Protein AF-A0A562J746-F1 (afdb_monomer_lite)

Foldseek 3Di:
DPCVQQVDPPADPVDRADDEAEAQDPDDDPDDDPRHHYHYHVDVVVVVVVPDDPPPPPPPPDDPDDDDDD

Secondary structure (DSSP, 8-state):
---GGGG-TTS-TT---PPPEEEE-SS------SSS-EEEESSHHHHHHHHS------------------

Sequence (70 aa):
MSNEWQQEPWQPQNKKVFPAVIVITDTRYKIESPYIKFYQVPHIDLLVNRFEPKKTDIQIKNSTLKLKNA

Organism: NCBI:txid665099

Radius of gyration: 21.84 Å; chains: 1; bounding box: 59×30×49 Å

pLDDT: mean 81.42, std 14.19, range [48.09, 94.56]

Structure (mmCIF, N/CA/C/O backbone):
data_AF-A0A562J746-F1
#
_entry.id   AF-A0A562J746-F1
#
loop_
_atom_site.group_PDB
_atom_site.id
_atom_site.type_symbol
_atom_site.label_atom_id
_atom_site.label_alt_id
_atom_site.label_comp_id
_atom_site.label_asym_id
_atom_site.label_entity_id
_atom_site.label_seq_id
_atom_site.pdbx_PDB_ins_code
_atom_site.Cartn_x
_ato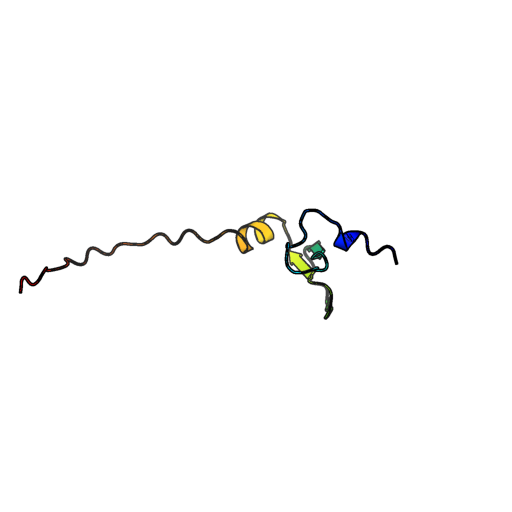m_site.Cartn_y
_atom_site.Cartn_z
_atom_site.occupancy
_atom_site.B_iso_or_equiv
_atom_site.auth_seq_id
_atom_site.auth_comp_id
_atom_site.auth_asym_id
_atom_site.auth_atom_id
_atom_site.pdbx_PDB_model_num
ATOM 1 N N . MET A 1 1 ? 8.386 5.613 21.113 1.00 58.88 1 MET A N 1
ATOM 2 C CA . MET A 1 1 ? 7.757 5.621 19.771 1.00 58.88 1 MET A CA 1
ATOM 3 C C . MET A 1 1 ? 7.239 7.032 19.524 1.00 58.88 1 MET A C 1
ATOM 5 O O . MET A 1 1 ? 6.460 7.488 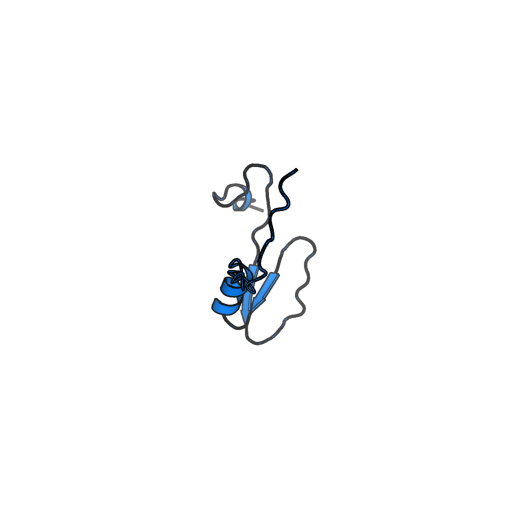20.348 1.00 58.88 1 MET A O 1
ATOM 9 N N . SER A 1 2 ? 7.699 7.736 18.481 1.00 75.94 2 SER A N 1
ATOM 10 C CA . SER A 1 2 ? 7.528 9.203 18.379 1.00 75.94 2 SER A CA 1
ATOM 11 C C . SER A 1 2 ? 6.107 9.688 18.031 1.00 75.94 2 SER A C 1
ATOM 13 O O . SER A 1 2 ? 5.785 10.839 18.277 1.00 75.94 2 SER A O 1
ATOM 15 N N . ASN A 1 3 ? 5.212 8.840 17.495 1.00 84.88 3 ASN A N 1
ATOM 16 C CA . ASN A 1 3 ? 3.826 9.201 17.105 1.00 84.88 3 ASN A CA 1
ATOM 17 C C . ASN A 1 3 ? 3.670 10.460 16.216 1.00 84.88 3 ASN A C 1
ATOM 19 O O . ASN A 1 3 ? 2.552 10.924 16.002 1.00 84.88 3 ASN A O 1
ATOM 23 N N . GLU A 1 4 ? 4.763 10.962 15.639 1.00 88.69 4 GLU A N 1
ATOM 24 C CA . GLU A 1 4 ? 4.819 12.172 14.806 1.00 88.69 4 GLU A CA 1
ATOM 25 C C . GLU A 1 4 ? 3.869 12.104 13.606 1.00 88.69 4 GLU A C 1
ATOM 27 O O . GLU A 1 4 ? 3.224 13.093 13.272 1.00 88.69 4 GLU A O 1
ATOM 32 N N . TRP A 1 5 ? 3.662 10.904 13.049 1.00 87.12 5 TRP A N 1
ATOM 33 C CA . TRP A 1 5 ? 2.731 10.644 11.945 1.00 87.12 5 TRP A CA 1
ATOM 34 C C . TRP A 1 5 ? 1.296 11.138 12.203 1.00 87.12 5 TRP A C 1
ATOM 36 O O . TRP A 1 5 ? 0.547 11.376 11.255 1.00 87.12 5 TRP A O 1
ATOM 46 N N . GLN A 1 6 ? 0.891 11.289 13.470 1.00 88.75 6 GLN A N 1
ATOM 47 C CA . GLN A 1 6 ? -0.434 11.789 13.843 1.00 88.75 6 GLN A CA 1
ATOM 48 C C . GLN A 1 6 ? -0.595 13.295 13.612 1.00 88.75 6 GLN A C 1
ATOM 50 O O . GLN A 1 6 ? -1.731 13.763 13.544 1.00 88.75 6 GLN A O 1
ATOM 55 N N . GLN A 1 7 ? 0.498 14.055 13.524 1.00 89.69 7 GLN A N 1
ATOM 56 C CA . GLN A 1 7 ? 0.482 15.515 13.364 1.00 89.69 7 GLN A CA 1
ATOM 57 C C . GLN A 1 7 ? 0.677 15.965 11.913 1.00 89.69 7 GLN A C 1
ATOM 59 O O . GLN A 1 7 ? 0.664 17.158 11.628 1.00 89.69 7 GLN A O 1
ATOM 64 N N . GLU A 1 8 ? 0.826 15.019 10.991 1.00 89.56 8 GLU A N 1
ATOM 65 C CA . GLU A 1 8 ? 1.028 15.320 9.581 1.00 89.56 8 GLU A CA 1
ATOM 66 C C . GLU A 1 8 ? -0.199 16.002 8.944 1.00 89.56 8 GLU A C 1
ATOM 68 O O . GLU A 1 8 ? -1.338 15.604 9.212 1.00 89.56 8 GLU A O 1
ATOM 73 N N . PRO A 1 9 ? -0.004 16.979 8.039 1.00 89.56 9 PRO A N 1
ATOM 74 C CA . PRO A 1 9 ? -1.089 17.781 7.469 1.00 89.56 9 PRO A CA 1
ATOM 75 C C . PRO A 1 9 ? -2.040 16.980 6.571 1.00 89.56 9 PRO A C 1
ATOM 77 O O . PRO A 1 9 ? -3.174 17.394 6.347 1.00 89.56 9 PRO A O 1
ATOM 80 N N . TRP A 1 10 ? -1.604 15.825 6.064 1.00 88.44 10 TRP A N 1
ATOM 81 C CA . TRP A 1 10 ? -2.439 14.932 5.259 1.00 88.44 10 TRP A CA 1
ATOM 82 C C . TRP A 1 10 ? -3.445 14.126 6.104 1.00 88.44 10 TRP A C 1
ATOM 84 O O . TRP A 1 10 ? -4.317 13.455 5.546 1.00 88.44 10 TRP A O 1
ATOM 94 N N . GLN A 1 11 ? -3.343 14.166 7.439 1.00 90.69 11 GLN A N 1
ATOM 95 C CA . GLN A 1 11 ? -4.263 13.465 8.333 1.00 90.69 11 GLN A CA 1
ATOM 96 C C . GLN A 1 11 ? -5.705 13.970 8.158 1.00 90.69 11 GLN A C 1
ATOM 98 O O . GLN A 1 11 ? -5.950 15.177 8.187 1.00 90.69 11 GLN A O 1
ATOM 103 N N . PRO A 1 12 ? -6.698 13.070 8.050 1.00 87.94 12 PRO A N 1
ATOM 104 C CA . PRO A 1 12 ? -8.100 13.462 8.053 1.00 87.94 12 PRO A CA 1
ATOM 105 C C . PRO A 1 12 ? -8.470 14.211 9.340 1.00 87.94 12 PRO A C 1
ATOM 107 O O . PRO A 1 12 ? -8.103 13.799 10.440 1.00 87.94 12 PRO A O 1
ATOM 110 N N . GLN A 1 13 ? -9.290 15.258 9.222 1.00 87.31 13 GLN A N 1
ATOM 111 C CA . GLN A 1 13 ? -9.665 16.110 10.359 1.00 87.31 13 GLN A CA 1
ATOM 112 C C . GLN A 1 13 ? -10.343 15.335 11.505 1.00 87.31 13 GLN A C 1
ATOM 114 O O . GLN A 1 13 ? -10.122 15.632 12.675 1.00 87.31 13 GLN A O 1
ATOM 119 N N . ASN A 1 14 ? -11.117 14.297 11.170 1.00 90.50 14 ASN A N 1
ATOM 120 C CA . ASN A 1 14 ? -11.943 13.557 12.130 1.00 90.50 14 ASN A CA 1
ATOM 121 C C . ASN A 1 14 ? -11.339 12.218 12.579 1.00 90.50 14 ASN A C 1
ATOM 123 O O . ASN A 1 14 ? -11.954 11.514 13.377 1.00 90.50 14 ASN A O 1
ATOM 127 N N . LYS A 1 15 ? -10.180 11.806 12.043 1.00 88.44 15 LYS A N 1
ATOM 128 C CA . LYS A 1 15 ? -9.554 10.531 12.422 1.00 88.44 15 LYS A CA 1
ATOM 129 C C . LYS A 1 15 ? -8.055 10.526 12.174 1.00 88.44 15 LYS A C 1
ATOM 131 O O . LYS A 1 15 ? -7.595 10.966 11.127 1.00 88.44 15 LYS A O 1
ATOM 136 N N . LYS A 1 16 ? -7.316 9.917 13.098 1.00 87.81 16 LYS A N 1
ATOM 137 C CA . LYS A 1 16 ? -5.905 9.601 12.886 1.00 87.81 16 LYS A CA 1
ATOM 138 C C . LYS A 1 16 ? -5.792 8.266 12.167 1.00 87.81 16 LYS A C 1
ATOM 140 O O . LYS A 1 16 ? -6.353 7.267 12.613 1.00 87.81 16 LYS A O 1
ATOM 145 N N . VAL A 1 17 ? -5.101 8.253 11.037 1.00 88.38 17 VAL A N 1
ATOM 146 C CA . VAL A 1 17 ? -4.877 7.044 10.240 1.00 88.38 17 VAL A CA 1
ATOM 147 C C . VAL A 1 17 ? -3.391 6.841 10.035 1.00 88.38 17 VAL A C 1
ATOM 149 O O . VAL A 1 17 ? -2.660 7.786 9.756 1.00 88.38 17 VAL A O 1
ATOM 152 N N . PHE A 1 18 ? -2.930 5.604 10.182 1.00 89.06 18 PHE A N 1
ATOM 153 C CA . PHE A 1 18 ? -1.539 5.299 9.890 1.00 89.06 18 PHE A CA 1
ATOM 154 C C . PHE A 1 18 ? -1.297 5.420 8.374 1.00 89.06 18 PHE A C 1
ATOM 156 O O . PHE A 1 18 ? -2.155 4.978 7.596 1.00 89.06 18 PHE A O 1
ATOM 163 N N . PRO A 1 19 ? -0.180 6.029 7.937 1.00 88.44 19 PRO A N 1
ATOM 164 C CA . PRO A 1 19 ? 0.112 6.168 6.517 1.00 88.44 19 PRO A CA 1
ATOM 165 C C . PRO A 1 19 ? 0.196 4.806 5.820 1.00 88.44 19 PRO A C 1
ATOM 167 O O . PRO A 1 19 ? 0.665 3.815 6.383 1.00 88.44 19 PRO A O 1
ATOM 170 N N . ALA A 1 20 ? -0.284 4.755 4.578 1.00 89.88 20 ALA A N 1
ATOM 171 C CA . ALA A 1 20 ? -0.144 3.567 3.750 1.00 89.88 20 ALA A CA 1
ATOM 172 C C . ALA A 1 20 ? 1.285 3.465 3.203 1.00 89.88 20 ALA A C 1
ATOM 174 O O . ALA A 1 20 ? 1.904 4.475 2.872 1.00 89.88 20 ALA A O 1
ATOM 175 N N . VAL A 1 21 ? 1.782 2.239 3.070 1.00 92.06 21 VAL A N 1
ATOM 176 C CA . VAL A 1 21 ? 3.111 1.954 2.528 1.00 92.06 21 VAL A CA 1
ATOM 177 C C . VAL A 1 21 ? 2.968 1.479 1.089 1.00 92.06 21 VAL A C 1
ATOM 179 O O . VAL A 1 21 ? 2.217 0.542 0.804 1.00 92.06 21 VAL A O 1
ATOM 182 N N . ILE A 1 22 ? 3.693 2.123 0.180 1.00 93.75 22 ILE A N 1
ATOM 183 C CA . ILE A 1 22 ? 3.767 1.730 -1.227 1.00 93.75 22 ILE A CA 1
ATOM 184 C C . ILE A 1 22 ? 5.077 0.974 -1.434 1.00 93.75 22 ILE A C 1
ATOM 186 O O . ILE A 1 22 ? 6.146 1.469 -1.088 1.00 93.75 22 ILE A O 1
ATOM 190 N N . VAL A 1 23 ? 4.988 -0.221 -2.005 1.00 94.12 23 VAL A N 1
ATOM 191 C CA . VAL A 1 23 ? 6.131 -1.046 -2.390 1.00 94.12 23 VAL A CA 1
ATOM 192 C C . VAL A 1 23 ? 6.130 -1.132 -3.909 1.00 94.12 23 VAL A C 1
ATOM 194 O O . VAL A 1 23 ? 5.215 -1.714 -4.498 1.00 94.12 23 VAL A O 1
ATOM 197 N N . ILE A 1 24 ? 7.135 -0.527 -4.538 1.00 94.31 24 ILE A N 1
ATOM 198 C CA . ILE A 1 24 ? 7.323 -0.605 -5.987 1.00 94.31 24 ILE A CA 1
ATOM 199 C C . ILE A 1 24 ? 8.214 -1.808 -6.270 1.00 94.31 24 ILE A C 1
ATOM 201 O O . ILE A 1 24 ? 9.382 -1.821 -5.884 1.00 94.31 24 ILE A O 1
ATOM 205 N N . THR A 1 25 ? 7.638 -2.855 -6.847 1.00 93.44 25 THR A N 1
ATOM 206 C CA . THR A 1 25 ? 8.325 -4.129 -7.049 1.00 93.44 25 THR A CA 1
ATOM 207 C C . THR A 1 25 ? 7.609 -4.990 -8.081 1.00 93.44 25 THR A C 1
ATOM 209 O O . THR A 1 25 ? 6.378 -5.043 -8.125 1.00 93.44 25 THR A O 1
ATOM 212 N N . ASP A 1 26 ? 8.392 -5.731 -8.860 1.00 93.12 26 ASP A N 1
ATOM 213 C CA . ASP A 1 26 ? 7.882 -6.756 -9.771 1.00 93.12 26 ASP A CA 1
ATOM 214 C C . ASP A 1 26 ? 7.476 -8.038 -9.024 1.00 93.12 26 ASP A C 1
ATOM 216 O O . ASP A 1 26 ? 6.754 -8.881 -9.555 1.00 93.12 26 ASP A O 1
ATOM 220 N N . THR A 1 27 ? 7.924 -8.199 -7.772 1.00 93.69 27 THR A N 1
ATOM 221 C CA . THR A 1 27 ? 7.682 -9.398 -6.962 1.00 93.69 27 THR A CA 1
ATOM 222 C C . THR A 1 27 ? 6.635 -9.135 -5.895 1.00 93.69 27 THR A C 1
ATOM 224 O O . THR A 1 27 ? 6.759 -8.227 -5.080 1.00 93.69 27 THR A O 1
ATOM 227 N N . ARG A 1 28 ? 5.610 -9.987 -5.828 1.00 90.69 28 ARG A N 1
ATOM 228 C CA . ARG A 1 28 ? 4.580 -9.863 -4.798 1.00 90.69 28 ARG A CA 1
ATOM 229 C C . ARG A 1 28 ? 5.011 -10.544 -3.502 1.00 90.69 28 ARG A C 1
ATOM 231 O O . ARG A 1 28 ? 4.988 -11.768 -3.394 1.00 90.69 28 ARG A O 1
ATOM 238 N N . TYR A 1 29 ? 5.352 -9.744 -2.499 1.00 92.69 29 TYR A N 1
ATOM 239 C CA . TYR A 1 29 ? 5.699 -10.232 -1.170 1.00 92.69 29 TYR A CA 1
ATOM 240 C C . TYR A 1 29 ? 4.443 -10.587 -0.371 1.00 92.69 29 TYR A C 1
ATOM 242 O O . TYR A 1 29 ? 3.422 -9.893 -0.440 1.00 92.69 29 TYR A O 1
ATOM 250 N N . LYS A 1 30 ? 4.526 -11.638 0.450 1.00 92.44 30 LYS A N 1
ATOM 251 C CA . LYS A 1 30 ? 3.470 -12.018 1.398 1.00 92.44 30 LYS A CA 1
ATOM 252 C C . LYS A 1 30 ? 3.504 -11.099 2.626 1.00 92.44 30 LYS A C 1
ATOM 254 O O . LYS A 1 30 ? 3.910 -11.504 3.710 1.00 92.44 30 LYS A O 1
ATOM 259 N N . ILE A 1 31 ? 3.132 -9.839 2.420 1.00 89.94 31 ILE A N 1
ATOM 260 C CA . ILE A 1 31 ? 3.059 -8.820 3.468 1.00 89.94 31 ILE A CA 1
ATOM 261 C C . ILE A 1 31 ? 1.594 -8.627 3.829 1.00 89.94 31 ILE A C 1
ATOM 263 O O . ILE A 1 31 ? 0.799 -8.160 3.012 1.00 89.94 31 ILE A O 1
ATOM 267 N N . GLU A 1 32 ? 1.257 -8.967 5.066 1.00 86.94 32 GLU A N 1
ATOM 268 C CA . GLU A 1 32 ? -0.066 -8.770 5.641 1.00 86.94 32 GLU A CA 1
ATOM 269 C C . GLU A 1 32 ? 0.098 -8.065 6.985 1.00 86.94 32 GLU A C 1
ATOM 271 O O . GLU A 1 32 ? 0.927 -8.447 7.811 1.00 86.94 32 GLU A O 1
ATOM 276 N N . SER A 1 33 ? -0.671 -7.001 7.197 1.00 87.25 33 SER A N 1
ATOM 277 C CA . SER A 1 33 ? -0.720 -6.304 8.475 1.00 87.25 33 SER A CA 1
ATOM 278 C C . SER A 1 33 ? -2.152 -5.867 8.753 1.00 87.25 33 SER A C 1
ATOM 280 O O . SER A 1 33 ? -2.781 -5.269 7.878 1.00 87.25 33 SER A O 1
ATOM 282 N N . PRO A 1 34 ? -2.675 -6.118 9.963 1.00 85.75 34 PRO A N 1
ATOM 283 C CA . PRO A 1 34 ? -3.994 -5.628 10.345 1.00 85.75 34 PRO A CA 1
ATOM 284 C C . PRO A 1 34 ? -4.009 -4.109 10.585 1.00 85.75 34 PRO A C 1
ATOM 286 O O . PRO A 1 34 ? -5.078 -3.505 10.588 1.00 85.75 34 PRO A O 1
ATOM 289 N N . TYR A 1 35 ? -2.841 -3.480 10.765 1.00 84.44 35 TYR A N 1
ATOM 290 C CA . TYR A 1 35 ? -2.726 -2.065 11.136 1.00 84.44 35 TYR A CA 1
ATOM 291 C C . TYR A 1 35 ? -2.203 -1.176 10.004 1.00 84.44 35 TYR A C 1
ATOM 293 O O . TYR A 1 35 ? -2.500 0.018 9.976 1.00 84.44 35 TYR A O 1
ATOM 301 N N . ILE A 1 36 ? -1.433 -1.742 9.070 1.00 88.25 36 ILE A N 1
ATOM 302 C CA . ILE A 1 36 ? -0.767 -0.994 8.001 1.00 88.25 36 ILE A CA 1
ATOM 303 C C . ILE A 1 36 ? -1.297 -1.458 6.651 1.00 88.25 36 ILE A C 1
ATOM 305 O O . ILE A 1 36 ? -1.294 -2.644 6.327 1.00 88.25 36 ILE A O 1
ATOM 309 N N . LYS A 1 37 ? -1.721 -0.495 5.834 1.00 90.50 37 LYS A N 1
ATOM 310 C CA . LYS A 1 37 ? -2.129 -0.761 4.456 1.00 90.50 37 LYS A CA 1
ATOM 311 C C . LYS A 1 37 ? -0.904 -0.786 3.556 1.00 90.50 37 LYS A C 1
ATOM 313 O O . LYS A 1 37 ? -0.188 0.208 3.478 1.00 90.50 37 LYS A O 1
ATOM 318 N N . PHE A 1 38 ? -0.718 -1.894 2.848 1.00 92.62 38 PHE A N 1
ATOM 319 C CA . PHE A 1 38 ? 0.338 -2.051 1.855 1.00 92.62 38 PHE A CA 1
ATOM 320 C C . PHE A 1 38 ? -0.245 -2.052 0.444 1.00 92.62 38 PHE A C 1
ATOM 322 O O . PHE A 1 38 ? -1.165 -2.814 0.139 1.00 92.62 38 PHE A O 1
ATOM 329 N N . TYR A 1 39 ? 0.330 -1.233 -0.431 1.00 92.12 39 TYR A N 1
ATOM 330 C CA . TYR A 1 39 ? 0.089 -1.276 -1.868 1.00 92.12 39 TYR A CA 1
ATOM 331 C C . TYR A 1 39 ? 1.356 -1.760 -2.554 1.00 92.12 39 TYR A C 1
ATOM 333 O O . TYR A 1 39 ? 2.386 -1.105 -2.469 1.00 92.12 39 TYR A O 1
ATOM 341 N N . GLN A 1 40 ? 1.280 -2.905 -3.223 1.00 93.94 40 GLN A N 1
ATOM 342 C CA . GLN A 1 40 ? 2.388 -3.436 -4.012 1.00 93.94 40 GLN A CA 1
ATOM 343 C C . GLN A 1 40 ? 2.043 -3.267 -5.488 1.00 93.94 40 GLN A C 1
ATOM 345 O O . GLN A 1 40 ? 0.989 -3.745 -5.920 1.00 93.94 40 GLN A O 1
ATOM 350 N N . VAL A 1 41 ? 2.887 -2.557 -6.233 1.00 94.12 41 VAL A N 1
ATOM 351 C CA . VAL A 1 41 ? 2.707 -2.299 -7.669 1.00 94.12 41 VAL A CA 1
ATOM 352 C C . VAL A 1 41 ? 4.052 -2.394 -8.398 1.00 94.12 41 VAL A C 1
ATOM 354 O O . VAL A 1 41 ? 5.052 -1.960 -7.839 1.00 94.12 41 VAL A O 1
ATOM 357 N N . PRO A 1 42 ? 4.102 -2.888 -9.644 1.00 94.56 42 PRO A N 1
ATOM 358 C CA . PRO A 1 42 ? 5.335 -2.867 -10.443 1.00 94.56 42 PRO A CA 1
ATOM 359 C C . PRO A 1 42 ? 5.798 -1.450 -10.813 1.00 94.56 42 PRO A C 1
ATOM 361 O O . PRO A 1 42 ? 6.985 -1.142 -10.791 1.00 94.56 42 PRO A O 1
ATOM 364 N N . HIS A 1 43 ? 4.848 -0.554 -11.098 1.00 93.19 43 HIS A N 1
ATOM 365 C CA . HIS A 1 43 ? 5.106 0.821 -11.532 1.00 93.19 43 HIS A CA 1
ATOM 366 C C . HIS A 1 43 ? 4.121 1.795 -10.886 1.00 93.19 43 HIS A C 1
ATOM 368 O O . HIS A 1 43 ? 2.970 1.438 -10.616 1.00 93.19 43 HIS A O 1
ATOM 374 N N . ILE A 1 44 ? 4.557 3.038 -10.665 1.00 91.56 44 ILE A N 1
ATOM 375 C CA . ILE A 1 44 ? 3.742 4.058 -9.992 1.00 91.56 44 ILE A CA 1
ATOM 376 C C . ILE A 1 44 ? 2.484 4.425 -10.790 1.00 91.56 44 ILE A C 1
ATOM 378 O O . ILE A 1 44 ? 1.432 4.646 -10.196 1.00 91.56 44 ILE A O 1
ATOM 382 N N . ASP A 1 45 ? 2.548 4.379 -12.122 1.00 92.44 45 ASP A N 1
ATOM 383 C CA . ASP A 1 45 ? 1.414 4.692 -13.000 1.00 92.44 45 ASP A CA 1
ATOM 384 C C . ASP A 1 45 ? 0.218 3.768 -12.741 1.00 92.44 45 ASP A C 1
ATOM 386 O O . ASP A 1 45 ? -0.938 4.188 -12.761 1.00 92.44 45 ASP A O 1
ATOM 390 N N . LEU A 1 46 ? 0.486 2.500 -12.413 1.00 89.75 46 LEU A N 1
ATOM 391 C CA . LEU A 1 46 ? -0.552 1.528 -12.066 1.00 89.75 46 LEU A CA 1
ATOM 392 C C . LEU A 1 46 ? -1.252 1.882 -10.752 1.00 89.75 46 LEU A C 1
ATOM 394 O O . LEU A 1 46 ? -2.437 1.588 -10.586 1.00 89.75 46 LEU A O 1
ATOM 398 N N . LEU A 1 47 ? -0.533 2.511 -9.819 1.00 91.00 47 LEU A N 1
ATOM 399 C CA . LEU A 1 47 ? -1.120 3.018 -8.588 1.00 91.00 47 LEU A CA 1
ATOM 400 C C . LEU A 1 47 ? -2.013 4.222 -8.882 1.00 91.00 47 LEU A C 1
ATOM 402 O O . LEU A 1 47 ? -3.160 4.233 -8.446 1.00 91.00 47 LEU A O 1
ATOM 406 N N . VAL A 1 48 ? -1.516 5.197 -9.647 1.00 90.50 48 VAL A N 1
ATOM 407 C CA . VAL A 1 48 ? -2.260 6.418 -10.000 1.00 90.50 48 VAL A CA 1
ATOM 408 C C . VAL A 1 48 ? -3.561 6.065 -10.723 1.00 90.50 48 VAL A C 1
ATOM 410 O O . VAL A 1 48 ? -4.639 6.426 -10.252 1.00 90.50 48 VAL A O 1
ATOM 413 N N . ASN A 1 49 ? -3.490 5.218 -11.754 1.00 89.38 49 ASN A N 1
ATOM 414 C CA . ASN A 1 49 ? -4.653 4.739 -12.512 1.00 89.38 49 ASN A CA 1
ATOM 415 C C . ASN A 1 49 ? -5.708 4.019 -11.653 1.00 89.38 49 ASN A C 1
ATOM 417 O O . ASN A 1 49 ? -6.869 3.911 -12.050 1.00 89.38 49 ASN A O 1
ATOM 421 N N . ARG A 1 50 ? -5.324 3.483 -10.488 1.00 85.62 50 ARG A N 1
ATOM 422 C CA . ARG A 1 50 ? -6.253 2.825 -9.560 1.00 85.62 50 ARG A CA 1
ATOM 423 C C . ARG A 1 50 ? -7.086 3.823 -8.760 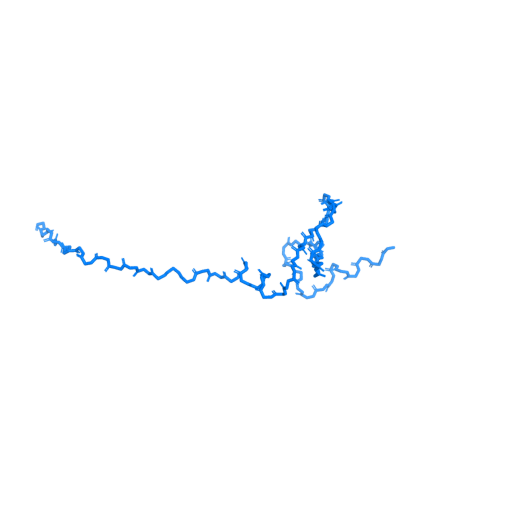1.00 85.62 50 ARG A C 1
ATOM 425 O O . ARG A 1 50 ? -8.208 3.491 -8.380 1.00 85.62 50 ARG A O 1
ATOM 432 N N . PHE A 1 51 ? -6.520 4.989 -8.462 1.00 83.31 51 PHE A N 1
ATOM 433 C CA . PHE A 1 51 ? -7.159 6.028 -7.655 1.00 83.31 51 PHE A CA 1
ATOM 434 C C . PHE A 1 51 ? -7.795 7.132 -8.497 1.00 83.31 51 PHE A C 1
ATOM 436 O O . PHE A 1 51 ? -8.646 7.858 -7.985 1.00 83.31 51 PHE A O 1
ATOM 443 N N . GLU A 1 52 ? -7.438 7.245 -9.776 1.00 83.69 52 GLU A N 1
ATOM 444 C CA . GLU A 1 52 ? -8.130 8.150 -10.681 1.00 83.69 52 GLU A CA 1
ATOM 445 C C . GLU A 1 52 ? -9.573 7.682 -10.945 1.00 83.69 52 GLU A C 1
ATOM 447 O O . GLU A 1 52 ? -9.817 6.508 -11.259 1.00 83.69 52 GLU A O 1
ATOM 452 N N . PRO A 1 53 ? -10.566 8.584 -10.834 1.00 72.75 53 PRO A N 1
ATOM 453 C CA . PRO A 1 53 ? -11.936 8.257 -11.182 1.00 72.75 53 PRO A CA 1
ATOM 454 C C . PRO A 1 53 ? -12.009 7.980 -12.684 1.00 72.75 53 PRO A C 1
ATOM 456 O O . PRO A 1 53 ? -11.740 8.856 -13.509 1.00 72.75 53 PRO A O 1
ATOM 459 N N . LYS A 1 54 ? -12.397 6.755 -13.055 1.00 71.31 54 LYS A N 1
ATOM 460 C CA . LYS A 1 54 ? -12.637 6.407 -14.458 1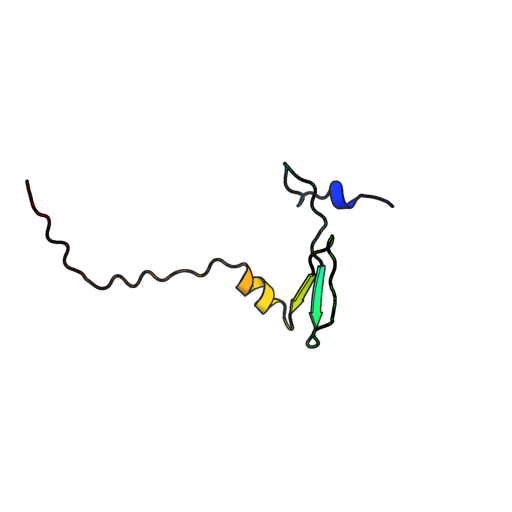.00 71.31 54 LYS A CA 1
ATOM 461 C C . LYS A 1 54 ? -13.708 7.342 -15.012 1.00 71.31 54 LYS A C 1
ATOM 463 O O . LYS A 1 54 ? -14.860 7.281 -14.579 1.00 71.31 54 LYS A O 1
ATOM 468 N N . LYS A 1 55 ? -13.334 8.185 -15.977 1.00 63.88 55 LYS A N 1
ATOM 469 C CA . LYS A 1 55 ? -14.287 8.974 -16.762 1.00 63.88 55 LYS A CA 1
ATOM 470 C C . LYS A 1 55 ? -15.212 7.983 -17.462 1.00 63.88 55 LYS A C 1
ATOM 472 O O . LYS A 1 55 ? -14.801 7.284 -18.383 1.00 63.88 55 LYS A O 1
ATOM 477 N N . THR A 1 56 ? -16.429 7.838 -16.952 1.00 61.91 56 THR A N 1
ATOM 478 C CA . THR A 1 56 ? -17.459 7.036 -17.604 1.00 61.91 56 THR A CA 1
ATOM 479 C C . THR A 1 56 ? -17.945 7.870 -18.772 1.00 61.91 56 THR A C 1
ATOM 481 O O . THR A 1 56 ? -18.679 8.835 -18.583 1.00 61.91 56 THR A O 1
ATOM 484 N N . ASP A 1 57 ? -17.475 7.546 -19.972 1.00 60.34 57 ASP A N 1
ATOM 485 C CA . ASP A 1 57 ? -18.028 8.127 -21.186 1.00 60.34 57 ASP A CA 1
ATOM 486 C C . ASP A 1 57 ? -19.480 7.641 -21.287 1.00 60.34 57 ASP A C 1
ATOM 488 O O . ASP A 1 57 ? -19.745 6.453 -21.509 1.00 60.34 57 ASP A O 1
ATOM 492 N N . ILE A 1 58 ? -20.436 8.528 -21.002 1.00 63.28 58 ILE A N 1
ATOM 493 C CA . ILE A 1 58 ? -21.859 8.219 -21.117 1.00 63.28 58 ILE A CA 1
ATOM 494 C C . ILE A 1 58 ? -22.149 8.117 -2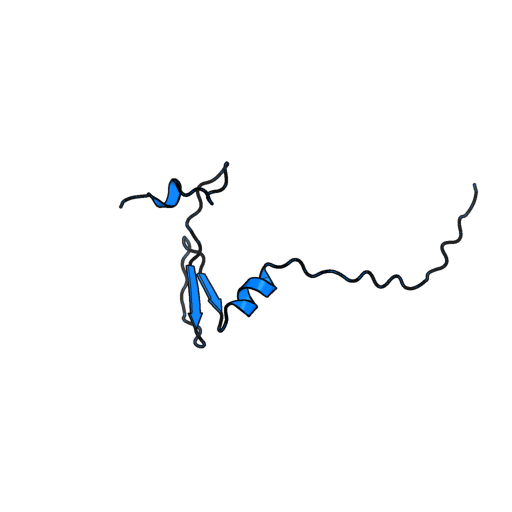2.613 1.00 63.28 58 ILE A C 1
ATOM 496 O O . ILE A 1 58 ? -22.402 9.109 -23.289 1.00 63.28 58 ILE A O 1
ATOM 500 N N . GLN A 1 59 ? -22.109 6.896 -23.140 1.00 62.66 59 GLN A N 1
ATOM 501 C CA . GLN A 1 59 ? -22.587 6.581 -24.482 1.00 62.66 59 GLN A CA 1
ATOM 502 C C . GLN A 1 59 ? -24.112 6.767 -24.495 1.00 62.66 59 GLN A C 1
ATOM 504 O O . GLN A 1 59 ? -24.865 5.828 -24.221 1.00 62.66 59 GLN A O 1
ATOM 509 N N . ILE A 1 60 ? -24.582 7.989 -24.772 1.00 62.12 60 ILE A N 1
ATOM 510 C CA . ILE A 1 60 ? -25.998 8.272 -25.025 1.00 62.12 60 ILE A CA 1
ATOM 511 C C . ILE A 1 60 ? -26.371 7.534 -26.314 1.00 62.12 60 ILE A C 1
ATOM 513 O O . ILE A 1 60 ? -26.211 8.040 -27.422 1.00 62.12 60 ILE A O 1
ATOM 517 N N . LYS A 1 61 ? -26.864 6.301 -26.185 1.00 56.19 61 LYS A N 1
ATOM 518 C CA . LYS A 1 61 ? -27.595 5.650 -27.271 1.00 56.19 61 LYS A CA 1
ATOM 519 C C . LYS A 1 61 ? -28.882 6.444 -27.449 1.00 56.19 61 LYS A C 1
ATOM 521 O O . LYS A 1 61 ? -29.730 6.422 -26.558 1.00 56.19 61 LYS A O 1
ATOM 526 N N . ASN A 1 62 ? -28.986 7.166 -28.565 1.00 58.97 62 ASN A N 1
ATOM 527 C CA . ASN A 1 62 ? -30.149 7.947 -28.985 1.00 58.97 62 ASN A CA 1
ATOM 528 C C . ASN A 1 62 ? -31.446 7.140 -28.810 1.00 58.97 62 ASN A C 1
ATOM 530 O O . ASN A 1 62 ? -31.866 6.411 -29.705 1.00 58.97 62 ASN A O 1
ATOM 534 N N . SER A 1 63 ? -32.080 7.256 -27.648 1.00 56.81 63 SER A N 1
ATOM 535 C CA . SER A 1 63 ? -33.429 6.768 -27.408 1.00 56.81 63 SER A CA 1
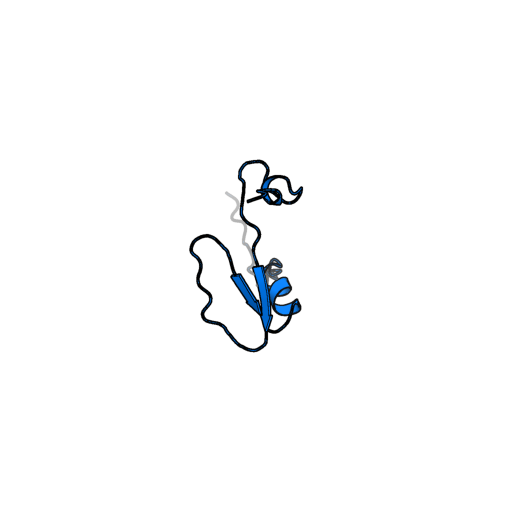ATOM 536 C C . SER A 1 63 ? -34.324 7.993 -27.415 1.00 56.81 63 SER A C 1
ATOM 538 O O . SER A 1 63 ? -34.190 8.904 -26.603 1.00 56.81 63 SER A O 1
ATOM 540 N N . THR A 1 64 ? -35.178 8.063 -28.429 1.00 56.50 64 THR A N 1
ATOM 541 C CA . THR A 1 64 ? -36.119 9.155 -28.648 1.00 56.50 64 THR A CA 1
ATOM 542 C C . THR A 1 64 ? -37.116 9.179 -27.490 1.00 56.50 64 THR A C 1
ATOM 544 O O . THR A 1 64 ? -38.068 8.400 -27.457 1.00 56.50 64 THR A O 1
ATOM 547 N N . LEU A 1 65 ? -36.879 10.047 -26.507 1.00 59.84 65 LEU A N 1
ATOM 548 C CA . LEU A 1 65 ? -37.778 10.266 -25.378 1.00 59.84 65 LEU A CA 1
ATOM 549 C C . LEU A 1 65 ? -39.058 10.940 -25.894 1.00 59.84 65 LEU A C 1
ATOM 551 O O . LEU A 1 65 ? -39.088 12.147 -26.129 1.00 59.84 65 LEU A O 1
ATOM 555 N N . LYS A 1 66 ? -40.122 10.159 -26.111 1.00 58.62 66 LYS A N 1
ATOM 556 C CA . LYS A 1 66 ? -41.452 10.710 -26.396 1.00 58.62 66 LYS A CA 1
ATOM 557 C C . LYS A 1 66 ? -42.058 11.240 -25.098 1.00 58.62 66 LYS A C 1
ATOM 559 O O . LYS A 1 66 ? -42.464 10.461 -24.237 1.00 58.62 66 LYS A O 1
ATOM 564 N N . LEU A 1 67 ? -42.131 12.564 -24.985 1.00 56.12 67 LEU A N 1
ATOM 565 C CA . LEU A 1 67 ? -42.927 13.260 -23.975 1.00 56.12 67 LEU A CA 1
ATOM 566 C C . LEU A 1 67 ? -44.406 12.898 -24.176 1.00 56.12 67 LEU A C 1
ATOM 568 O O . LEU A 1 67 ? -44.984 13.190 -25.223 1.00 56.12 67 LEU A O 1
ATOM 572 N N . LYS A 1 68 ? -45.016 12.234 -23.189 1.00 48.72 68 LYS A N 1
ATOM 573 C CA . LYS A 1 68 ? -46.475 12.187 -23.069 1.00 48.72 68 LYS A CA 1
ATOM 574 C C . LYS A 1 68 ? -46.899 13.450 -22.330 1.00 48.72 68 LYS A C 1
ATOM 576 O O . LYS A 1 68 ? -46.599 13.582 -21.147 1.00 48.72 68 LYS A O 1
ATOM 581 N N . ASN A 1 69 ? -47.564 14.360 -23.032 1.00 48.09 69 ASN A N 1
ATOM 582 C CA . ASN A 1 69 ? -48.284 15.448 -22.382 1.00 48.09 69 ASN A CA 1
ATOM 583 C C . ASN A 1 69 ? -49.532 14.861 -21.707 1.00 48.09 69 ASN A C 1
ATOM 585 O O . ASN A 1 69 ? -50.206 14.015 -22.303 1.00 48.09 69 ASN A O 1
ATOM 589 N N . ALA A 1 70 ? -49.748 15.265 -20.455 1.00 50.31 70 ALA A N 1
ATOM 590 C CA . ALA A 1 70 ? -50.924 14.953 -19.649 1.00 50.31 70 ALA A CA 1
ATOM 591 C C . ALA A 1 70 ? -52.117 15.830 -20.047 1.00 50.31 70 ALA A C 1
ATOM 593 O O . ALA A 1 70 ? -51.868 16.966 -20.516 1.00 50.31 70 ALA A O 1
#